Protein AF-A0A7W0NIQ2-F1 (afdb_monomer)

Radius of gyration: 33.05 Å; Cα contacts (8 Å, |Δi|>4): 198; chains: 1; bounding box: 32×50×118 Å

Solvent-accessible surface area (backbone atoms only — not comparable to full-atom values): 8310 Å² total; per-residue (Å²): 136,88,86,89,82,91,81,79,100,78,82,88,83,84,87,84,86,81,83,82,81,82,74,81,84,73,76,67,76,78,73,73,73,80,70,88,65,69,46,81,41,77,74,32,32,40,29,76,44,74,50,94,86,49,42,60,84,40,58,57,69,42,54,86,39,95,59,22,32,33,38,37,44,34,32,30,30,79,36,58,41,78,48,65,44,33,32,31,44,68,91,49,70,88,54,79,57,85,40,76,50,74,49,79,42,64,56,42,78,49,72,49,79,47,61,60,56,80,83,58,74,91,78,63,65,49,78,82

pLDDT: mean 83.63, std 20.62, range [32.91, 98.44]

Nearest PDB structures (foldseek):
  6y6q-assembly1_A  TM=4.784E-01  e=3.484E-01  Orthohantavirus andesense
  8dl0-assembly1_C  TM=4.618E-01  e=1.991E-01  Aquifex aeolicus VF5
  5zie-assembly2_B  TM=6.550E-01  e=4.083E+00  Legionella pneumophila subsp. pneumophila str. Philadelphia 1
  2vqt-assembly1_A  TM=3.731E-01  e=1.261E+00  Bacteroides thetaiotaomicron

Structure (mmCIF, N/CA/C/O backbone):
data_AF-A0A7W0NIQ2-F1
#
_entry.id   AF-A0A7W0NIQ2-F1
#
loop_
_atom_site.group_PDB
_atom_site.id
_atom_site.type_symbol
_atom_site.label_atom_id
_atom_site.label_alt_id
_atom_site.label_comp_id
_atom_site.label_asym_id
_atom_site.label_entity_id
_atom_site.label_seq_id
_atom_site.pdbx_PDB_ins_code
_atom_site.Cartn_x
_atom_site.Cartn_y
_atom_site.Cartn_z
_atom_site.occupancy
_atom_site.B_iso_or_equiv
_atom_site.auth_seq_id
_atom_site.auth_comp_id
_atom_site.auth_asym_id
_atom_site.auth_atom_id
_atom_site.pdbx_PDB_model_num
ATOM 1 N N . MET A 1 1 ? 0.042 -31.922 100.917 1.00 45.06 1 MET A N 1
ATOM 2 C CA . MET A 1 1 ? 1.194 -32.685 100.394 1.00 45.06 1 MET A CA 1
ATOM 3 C C . MET A 1 1 ? 0.644 -33.615 99.322 1.00 45.06 1 MET A C 1
ATOM 5 O O . MET A 1 1 ? -0.475 -34.065 99.508 1.00 45.06 1 MET A O 1
ATOM 9 N N . GLU A 1 2 ? 1.395 -33.814 98.237 1.00 32.91 2 GLU A N 1
ATOM 10 C CA . GLU A 1 2 ? 1.079 -34.573 97.004 1.00 32.91 2 GLU A CA 1
ATOM 11 C C . GLU A 1 2 ? 0.249 -33.887 95.899 1.00 32.91 2 GLU A C 1
ATOM 13 O O . GLU A 1 2 ? -0.974 -33.824 95.905 1.00 32.91 2 GLU A O 1
ATOM 18 N N . VAL A 1 3 ? 0.999 -33.428 94.892 1.00 53.22 3 VAL A N 1
ATOM 19 C CA . VAL A 1 3 ? 0.692 -33.521 93.453 1.00 53.22 3 VAL A CA 1
ATOM 20 C C . VAL A 1 3 ? 1.504 -34.748 92.995 1.00 53.22 3 VAL A C 1
ATOM 22 O O . VAL A 1 3 ? 2.669 -34.804 93.403 1.00 53.22 3 VAL A O 1
ATOM 25 N N . PRO A 1 4 ? 0.990 -35.724 92.210 1.00 51.94 4 PRO A N 1
ATOM 26 C CA . PRO A 1 4 ? 1.027 -35.558 90.750 1.00 51.94 4 PRO A CA 1
ATOM 27 C C . PRO A 1 4 ? 0.010 -36.377 89.923 1.00 51.94 4 PRO A C 1
ATOM 29 O O . PRO A 1 4 ? -0.553 -37.376 90.354 1.00 51.94 4 PRO A O 1
ATOM 32 N N . GLY A 1 5 ? -0.163 -35.977 88.662 1.00 37.41 5 GLY A N 1
ATOM 33 C CA . GLY A 1 5 ? -0.926 -36.742 87.674 1.00 37.41 5 GLY A CA 1
ATOM 34 C C . GLY A 1 5 ? -0.930 -36.070 86.306 1.00 37.41 5 GLY A C 1
ATOM 35 O O . GLY A 1 5 ? -1.923 -35.494 85.884 1.00 37.41 5 GLY A O 1
ATOM 36 N N . SER A 1 6 ? 0.221 -36.092 85.643 1.00 51.81 6 SER A N 1
ATOM 37 C CA . SER A 1 6 ? 0.477 -35.597 84.288 1.00 51.81 6 SER A CA 1
ATOM 38 C C . SER A 1 6 ? -0.400 -36.256 83.217 1.00 51.81 6 SER A C 1
ATOM 40 O O . SER A 1 6 ? -0.335 -37.471 83.061 1.00 51.81 6 SER A O 1
ATOM 42 N N . LEU A 1 7 ? -1.095 -35.458 82.395 1.00 49.78 7 LEU A N 1
ATOM 43 C CA . LEU A 1 7 ? -1.549 -35.854 81.055 1.00 49.78 7 LEU A CA 1
ATOM 44 C C . LEU A 1 7 ? -1.403 -34.647 80.107 1.00 49.78 7 LEU A C 1
ATOM 46 O O . LEU A 1 7 ? -2.058 -33.628 80.278 1.00 49.78 7 LEU A O 1
ATOM 50 N N . THR A 1 8 ? -0.368 -34.579 79.274 1.00 46.31 8 THR A N 1
ATOM 51 C CA . THR A 1 8 ? -0.226 -35.201 77.941 1.00 46.31 8 THR A CA 1
ATOM 52 C C . THR A 1 8 ? -0.364 -34.128 76.860 1.00 46.31 8 THR A C 1
ATOM 54 O O . THR A 1 8 ? -1.439 -33.630 76.535 1.00 46.31 8 THR A O 1
ATOM 57 N N . ARG A 1 9 ? 0.798 -33.775 76.307 1.00 45.28 9 ARG A N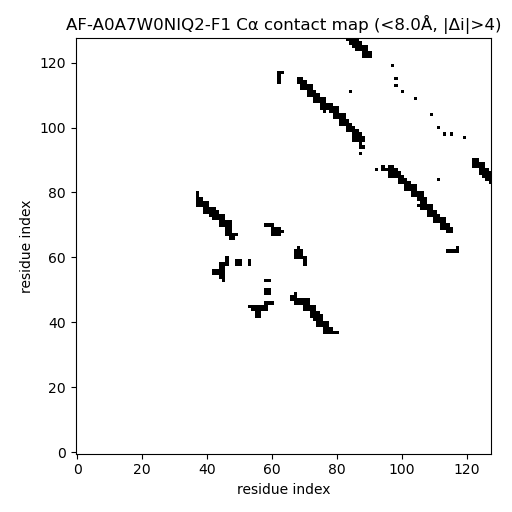 1
ATOM 58 C CA . ARG A 1 9 ? 1.044 -32.897 75.159 1.00 45.28 9 ARG A CA 1
ATOM 59 C C . ARG A 1 9 ? 0.368 -33.428 73.887 1.00 45.28 9 ARG A C 1
ATOM 61 O O . ARG A 1 9 ? 1.048 -34.004 73.046 1.00 45.28 9 ARG A O 1
ATOM 68 N N . SER A 1 10 ? -0.945 -33.309 73.712 1.00 45.75 10 SER A N 1
ATOM 69 C CA . SER A 1 10 ? -1.577 -33.813 72.473 1.00 45.75 10 SER A CA 1
ATOM 70 C C . SER A 1 10 ? -2.915 -33.157 72.118 1.00 45.75 10 SER A C 1
ATOM 72 O O . SER A 1 10 ? -3.837 -33.847 71.700 1.00 45.75 10 SER A O 1
ATOM 74 N N . ALA A 1 11 ? -3.062 -31.837 72.255 1.00 45.09 11 ALA A N 1
ATOM 75 C CA . ALA A 1 11 ? -4.318 -31.173 71.872 1.00 45.09 11 ALA A CA 1
ATOM 76 C C . ALA A 1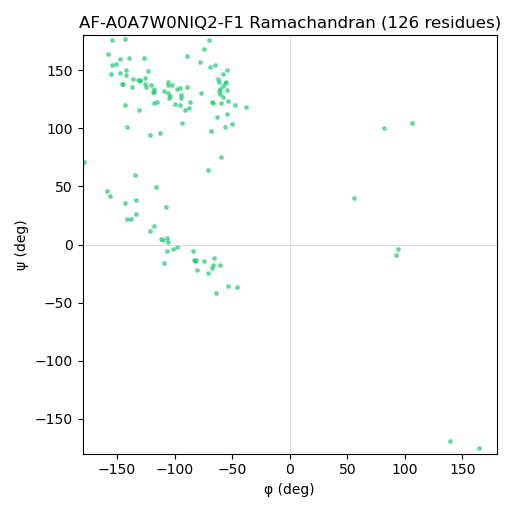 11 ? -4.138 -29.846 71.119 1.00 45.09 11 ALA A C 1
ATOM 78 O O . ALA A 1 11 ? -5.051 -29.033 71.070 1.00 45.09 11 ALA A O 1
ATOM 79 N N . ALA A 1 12 ? -2.981 -29.621 70.498 1.00 46.12 12 ALA A N 1
ATOM 80 C CA . ALA A 1 12 ? -2.717 -28.415 69.715 1.00 46.12 12 ALA A CA 1
ATOM 81 C C . ALA A 1 12 ? -2.497 -28.745 68.234 1.00 46.12 12 ALA A C 1
A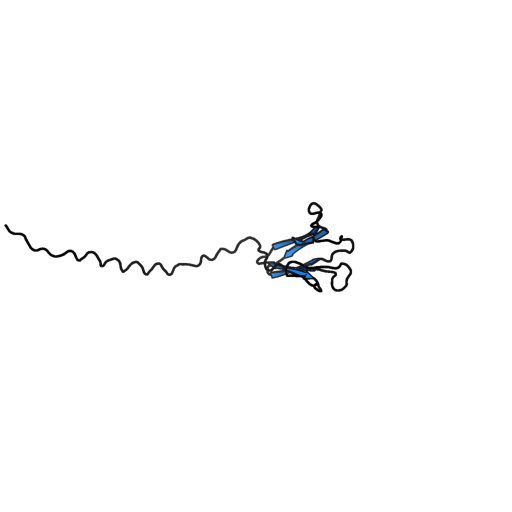TOM 83 O O . ALA A 1 12 ? -1.494 -28.342 67.663 1.00 46.12 12 ALA A O 1
ATOM 84 N N . LEU A 1 13 ? -3.377 -29.536 67.605 1.00 50.31 13 LEU A N 1
ATOM 85 C CA . LEU A 1 13 ? -3.268 -29.763 66.155 1.00 50.31 13 LEU A CA 1
ATOM 86 C C . LEU A 1 13 ? -4.565 -30.234 65.480 1.00 50.31 13 LEU A C 1
ATOM 88 O O . LEU A 1 13 ? -4.545 -31.173 64.695 1.00 50.31 13 LEU A O 1
ATOM 92 N N . ARG A 1 14 ? -5.719 -29.615 65.769 1.00 46.31 14 ARG A N 1
ATOM 93 C CA . ARG A 1 14 ? -6.971 -29.888 65.019 1.00 46.31 14 ARG A CA 1
ATOM 94 C C . ARG A 1 14 ? -7.866 -28.663 64.787 1.00 46.31 14 ARG A C 1
ATOM 96 O O . ARG A 1 14 ? -9.081 -28.789 64.764 1.00 46.31 14 ARG A O 1
ATOM 103 N N . LEU A 1 15 ? -7.285 -27.482 64.569 1.00 48.28 15 LEU A N 1
ATOM 104 C CA . LEU A 1 15 ? -8.044 -26.282 64.167 1.00 48.28 15 LEU A CA 1
ATOM 105 C C . LEU A 1 15 ? -7.397 -25.529 62.991 1.00 48.28 15 LEU A C 1
ATOM 107 O O . LEU A 1 15 ? -7.399 -24.307 62.948 1.00 48.28 15 LEU A O 1
ATOM 111 N N . ALA A 1 16 ? -6.840 -26.253 62.016 1.00 45.62 16 ALA A N 1
ATOM 112 C CA . ALA A 1 16 ? -6.256 -25.649 60.811 1.00 45.62 16 ALA A CA 1
ATOM 113 C C . ALA A 1 16 ? -6.680 -26.343 59.501 1.00 45.62 16 ALA A C 1
ATOM 115 O O . ALA A 1 16 ? -5.954 -26.298 58.516 1.00 45.62 16 ALA A O 1
ATOM 116 N N . ALA A 1 17 ? -7.850 -26.993 59.472 1.00 49.66 17 ALA A N 1
ATOM 117 C CA . ALA A 1 17 ? -8.329 -27.726 58.290 1.00 49.66 17 ALA A CA 1
ATOM 118 C C . ALA A 1 17 ? -9.684 -27.237 57.738 1.00 49.66 17 ALA A C 1
ATOM 120 O O . ALA A 1 17 ? -10.276 -27.908 56.902 1.00 49.66 17 ALA A O 1
ATOM 121 N N . GLY A 1 18 ? -10.188 -26.079 58.186 1.00 45.00 18 GLY A N 1
ATOM 122 C CA . GLY A 1 18 ? -11.482 -25.537 57.735 1.00 45.00 18 GLY A CA 1
ATOM 123 C C . GLY A 1 18 ? -11.415 -24.298 56.834 1.00 45.00 18 GLY A C 1
ATOM 124 O O . GLY A 1 18 ? -12.400 -23.969 56.186 1.00 45.00 18 GLY A O 1
ATOM 125 N N . ALA A 1 19 ? -10.277 -23.599 56.767 1.00 46.78 19 ALA A N 1
ATOM 126 C CA . ALA A 1 19 ? -10.209 -22.251 56.181 1.00 46.78 19 ALA A CA 1
ATOM 127 C C . ALA A 1 19 ? -9.521 -22.165 54.803 1.00 46.78 19 ALA A C 1
ATOM 129 O O . ALA A 1 19 ? -9.324 -21.069 54.289 1.00 46.78 19 ALA A O 1
ATOM 130 N N . ALA A 1 20 ? -9.147 -23.292 54.188 1.00 47.84 20 ALA A N 1
ATOM 131 C CA . ALA A 1 20 ? -8.338 -23.293 52.962 1.00 47.84 20 ALA A CA 1
ATOM 132 C C . ALA A 1 20 ? -9.106 -23.633 51.667 1.00 47.84 20 ALA A C 1
ATOM 134 O O . ALA A 1 20 ? -8.493 -23.684 50.605 1.00 47.84 20 ALA A O 1
ATOM 135 N N . PHE A 1 21 ? -10.427 -23.854 51.717 1.00 49.72 21 PHE A N 1
ATOM 136 C CA . PHE A 1 21 ? -11.195 -24.335 50.552 1.00 49.72 21 PHE A CA 1
ATOM 137 C C . PHE A 1 21 ? -12.184 -23.327 49.941 1.00 49.72 21 PHE A C 1
ATOM 139 O O . PHE A 1 21 ? -12.898 -23.670 49.003 1.00 49.72 21 PHE A O 1
ATOM 146 N N . ALA A 1 22 ? -12.226 -22.081 50.422 1.00 48.22 22 ALA A N 1
ATOM 147 C CA . ALA A 1 22 ? -13.208 -21.085 49.967 1.00 48.22 22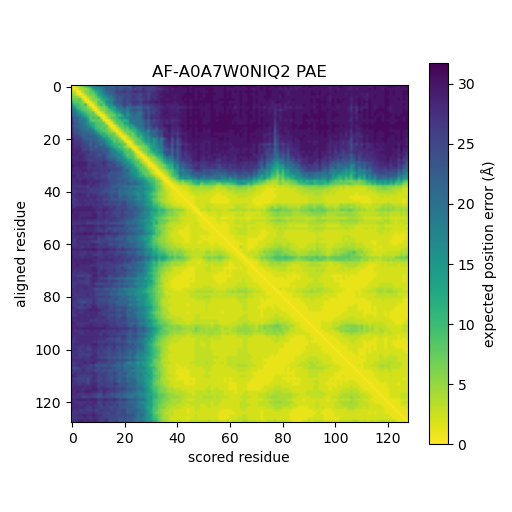 ALA A CA 1
ATOM 148 C C . ALA A 1 22 ? -12.625 -19.928 49.131 1.00 48.22 22 ALA A C 1
ATOM 150 O O . ALA A 1 22 ? -13.366 -19.033 48.737 1.00 48.22 22 ALA A O 1
ATOM 151 N N . SER A 1 23 ? -11.325 -19.937 48.818 1.00 47.53 23 SER A N 1
ATOM 152 C CA . SER A 1 23 ? -10.674 -18.804 48.126 1.00 47.53 23 SER A CA 1
ATOM 153 C C . SER A 1 23 ? -10.331 -19.072 46.653 1.00 47.53 23 SER A C 1
ATOM 155 O O . SER A 1 23 ? -9.896 -18.166 45.948 1.00 47.53 23 SER A O 1
ATOM 157 N N . GLY A 1 24 ? -10.527 -20.300 46.157 1.00 47.88 24 GLY A N 1
ATOM 158 C CA . GLY A 1 24 ? -10.067 -20.713 44.821 1.00 47.88 24 GLY A CA 1
ATOM 159 C C . GLY A 1 24 ? -10.966 -20.327 43.637 1.00 47.88 24 GLY A C 1
ATOM 160 O O . GLY A 1 24 ? -10.520 -20.399 42.495 1.00 47.88 24 GLY A O 1
ATOM 161 N N . LEU A 1 25 ? -12.220 -19.918 43.864 1.00 54.22 25 LEU A N 1
ATOM 162 C CA . LEU A 1 25 ? -13.225 -19.806 42.787 1.00 54.22 25 LEU A CA 1
ATOM 163 C C . LEU A 1 25 ? -13.471 -18.383 42.264 1.00 54.22 25 LEU A C 1
ATOM 165 O O . LEU A 1 25 ? -14.193 -18.208 41.287 1.00 54.22 25 LEU A O 1
ATOM 169 N N . LEU A 1 26 ? -12.837 -17.368 42.851 1.00 51.44 26 LEU A N 1
ATOM 170 C CA . LEU A 1 26 ? -12.975 -15.969 42.429 1.00 51.44 26 LEU A CA 1
ATOM 171 C C . LEU A 1 26 ? -11.723 -15.445 41.722 1.00 51.44 26 LEU A C 1
ATOM 173 O O . LEU A 1 26 ? -11.443 -14.248 41.739 1.00 51.44 26 LEU A O 1
ATOM 177 N N . SER A 1 27 ? -11.011 -16.319 41.003 1.00 53.22 27 SER A N 1
ATOM 178 C CA . SER A 1 27 ? -10.135 -15.878 39.911 1.00 53.22 27 SER A CA 1
ATOM 179 C C . SER A 1 27 ? -11.006 -15.410 38.742 1.00 53.22 27 SER A C 1
ATOM 181 O O . SER A 1 27 ? -11.047 -16.013 37.668 1.00 53.22 27 SER A O 1
ATOM 183 N N . GLY A 1 28 ? -11.773 -14.344 38.980 1.00 54.81 28 GLY A N 1
ATOM 184 C CA . GLY A 1 28 ? -12.500 -13.621 37.960 1.00 54.81 28 GLY A CA 1
ATOM 185 C C . GLY A 1 28 ? -11.489 -13.215 36.908 1.00 54.81 28 GLY A C 1
ATOM 186 O O . GLY A 1 28 ? -10.589 -12.423 37.174 1.00 54.81 28 GLY A O 1
ATOM 187 N N . ARG A 1 29 ? -11.605 -13.799 35.713 1.00 60.72 29 ARG A N 1
ATOM 188 C CA . ARG A 1 29 ? -10.876 -13.337 34.535 1.00 60.72 29 ARG A CA 1
ATOM 189 C C . ARG A 1 29 ? -11.109 -11.837 34.441 1.00 60.72 29 ARG A C 1
ATOM 191 O O . ARG A 1 29 ? -12.196 -11.426 34.034 1.00 60.72 29 ARG A O 1
ATOM 198 N N . ALA A 1 30 ? -10.112 -11.041 34.819 1.00 62.56 30 ALA A N 1
ATOM 199 C CA . ALA A 1 30 ? -10.118 -9.612 34.594 1.00 62.56 30 ALA A CA 1
ATOM 200 C C . ALA A 1 30 ? -10.317 -9.424 33.090 1.00 62.56 30 ALA A C 1
ATOM 202 O O . ALA A 1 30 ? -9.429 -9.684 32.275 1.00 62.56 30 ALA A O 1
ATOM 203 N N . ARG A 1 31 ? -11.551 -9.097 32.700 1.00 63.22 31 ARG A N 1
ATOM 204 C CA . ARG A 1 31 ? -11.910 -8.834 31.316 1.00 63.22 31 ARG A CA 1
ATOM 205 C C . ARG A 1 31 ? -11.197 -7.529 31.002 1.00 63.22 31 ARG A C 1
ATOM 207 O O . ARG A 1 31 ? -11.663 -6.475 31.420 1.00 63.22 31 ARG A O 1
ATOM 214 N N . ALA A 1 32 ? -10.030 -7.612 30.363 1.00 64.75 32 ALA A N 1
ATOM 215 C CA . ALA A 1 32 ? -9.287 -6.430 29.955 1.00 64.75 32 ALA A CA 1
ATOM 216 C C . ALA A 1 32 ? -10.267 -5.473 29.266 1.00 64.75 32 ALA A C 1
ATOM 218 O O . ALA A 1 32 ? -10.943 -5.860 28.304 1.00 64.75 32 ALA A O 1
ATOM 219 N N . ALA A 1 33 ? -10.412 -4.265 29.818 1.00 65.75 33 ALA A N 1
ATOM 220 C CA . ALA A 1 33 ? -11.324 -3.277 29.272 1.00 65.75 33 ALA A CA 1
ATOM 221 C C . ALA A 1 33 ? -10.971 -3.074 27.790 1.00 65.75 33 ALA A C 1
ATOM 223 O O . ALA A 1 33 ? -9.787 -2.968 27.455 1.00 65.75 33 ALA A O 1
ATOM 224 N N . PRO A 1 34 ? -11.953 -3.065 26.874 1.00 65.25 34 PRO A N 1
ATOM 225 C CA . PRO A 1 34 ? -11.656 -3.007 25.454 1.00 65.25 34 PRO A CA 1
ATOM 226 C C . PRO A 1 34 ? -10.935 -1.693 25.131 1.00 65.25 34 PRO A C 1
ATOM 228 O O . PRO A 1 34 ? -11.551 -0.622 25.168 1.00 65.25 34 PRO A O 1
ATOM 231 N N . SER A 1 35 ? -9.639 -1.804 24.806 1.00 67.19 35 SER A N 1
ATOM 232 C CA . SER A 1 35 ? -8.732 -0.710 24.434 1.00 67.19 35 SER A CA 1
ATOM 233 C C . SER A 1 35 ? -9.444 0.339 23.587 1.00 67.19 35 SER A C 1
ATOM 235 O O . SER A 1 35 ? -9.938 0.027 22.502 1.00 67.19 35 SER A O 1
ATOM 237 N N . ARG A 1 36 ? -9.519 1.586 24.074 1.00 75.88 36 ARG A N 1
ATOM 238 C CA . ARG A 1 36 ? -10.127 2.715 23.341 1.00 75.88 36 ARG A CA 1
ATOM 239 C C . ARG A 1 36 ? -9.349 3.089 22.075 1.00 75.88 36 ARG A C 1
ATOM 241 O O . ARG A 1 36 ? -9.880 3.823 21.249 1.00 75.88 36 ARG A O 1
ATOM 248 N N . VAL A 1 37 ? -8.140 2.558 21.897 1.00 81.38 37 VAL A N 1
ATOM 249 C CA . VAL A 1 37 ? -7.308 2.807 20.721 1.00 81.38 37 VAL A CA 1
ATOM 250 C C . VAL A 1 37 ? -7.833 1.985 19.538 1.00 81.38 37 VAL A C 1
ATOM 252 O O . VAL A 1 37 ? -8.060 0.779 19.685 1.00 81.38 37 VAL A O 1
ATOM 255 N N . PRO A 1 38 ? -8.039 2.595 18.359 1.00 84.88 38 PRO A N 1
ATOM 256 C CA . PRO A 1 38 ? -8.355 1.846 17.154 1.00 84.88 38 PRO A CA 1
ATOM 257 C C . PRO A 1 38 ? -7.233 0.859 16.825 1.00 84.88 38 PRO A C 1
ATOM 259 O O . PRO A 1 38 ? -6.083 1.247 16.643 1.00 84.88 38 PRO A O 1
ATOM 262 N N . GLU A 1 39 ? -7.571 -0.425 16.746 1.00 92.81 39 GLU A N 1
ATOM 263 C CA . GLU A 1 39 ? -6.602 -1.480 16.463 1.00 92.81 39 GLU A CA 1
ATOM 264 C C . GLU A 1 39 ? -6.743 -1.968 15.019 1.00 92.81 39 GLU A C 1
ATOM 266 O O . GLU A 1 39 ? -7.831 -2.383 14.592 1.00 92.81 39 GLU A O 1
ATOM 271 N N . LEU A 1 40 ? -5.627 -1.942 14.286 1.00 94.75 40 LEU A N 1
ATOM 272 C CA . LEU A 1 40 ? -5.500 -2.504 12.946 1.00 94.75 40 LEU A CA 1
ATOM 273 C C . LEU A 1 40 ? -4.940 -3.927 13.040 1.00 94.75 40 LEU A C 1
ATOM 275 O O . LEU A 1 40 ? -3.883 -4.165 13.615 1.00 94.75 40 LEU A O 1
ATOM 279 N N . ARG A 1 41 ? -5.650 -4.886 12.445 1.00 96.56 41 ARG A N 1
ATOM 280 C CA . ARG A 1 41 ? -5.313 -6.315 12.461 1.00 96.56 41 ARG A CA 1
ATOM 281 C C . ARG A 1 41 ? -5.256 -6.883 11.049 1.00 96.56 41 ARG A C 1
ATOM 283 O O . ARG A 1 41 ? -5.895 -6.360 10.138 1.00 96.56 41 ARG A O 1
ATOM 290 N N . ARG A 1 42 ? -4.582 -8.029 10.894 1.00 97.00 42 ARG A N 1
ATOM 291 C CA . ARG A 1 42 ? -4.524 -8.810 9.639 1.00 97.00 42 ARG A CA 1
ATOM 292 C C . ARG A 1 42 ? -4.028 -7.992 8.437 1.00 97.00 42 ARG A C 1
ATOM 294 O O . ARG A 1 42 ? -4.559 -8.135 7.340 1.00 97.00 42 ARG A O 1
ATOM 301 N N . LEU A 1 43 ? -3.028 -7.136 8.657 1.00 98.06 43 LEU A N 1
ATOM 302 C CA . LEU A 1 43 ? -2.403 -6.374 7.582 1.00 98.06 43 LEU A CA 1
ATOM 303 C C . LEU A 1 43 ? -1.767 -7.321 6.559 1.00 98.06 43 LEU A C 1
ATOM 305 O O . LEU A 1 43 ? -1.038 -8.256 6.915 1.00 98.06 43 LEU A O 1
ATOM 309 N N . SER A 1 44 ? -2.056 -7.058 5.293 1.00 98.19 44 SER A N 1
ATOM 310 C CA . SER A 1 44 ? -1.479 -7.746 4.150 1.00 98.19 44 SER A CA 1
ATOM 311 C C . SER A 1 44 ? -1.417 -6.826 2.937 1.00 98.19 44 SER A C 1
ATOM 313 O O . SER A 1 44 ? -2.203 -5.886 2.819 1.00 98.19 44 SER A O 1
ATOM 315 N N . VAL A 1 45 ? -0.495 -7.113 2.028 1.00 97.75 45 VAL A N 1
ATOM 316 C CA . VAL A 1 45 ? -0.402 -6.495 0.711 1.00 97.75 45 VAL A CA 1
ATOM 317 C C . VAL A 1 45 ? -0.382 -7.595 -0.338 1.00 97.75 45 VAL A C 1
ATOM 319 O O . VAL A 1 45 ? 0.253 -8.631 -0.151 1.00 97.75 45 VAL A O 1
ATOM 322 N N . HIS A 1 46 ? -1.112 -7.390 -1.425 1.00 95.06 46 HIS A N 1
ATOM 323 C CA . HIS A 1 46 ? -1.164 -8.342 -2.524 1.00 95.06 46 HIS A CA 1
ATOM 324 C C . HIS A 1 46 ? -1.299 -7.613 -3.861 1.00 95.06 46 HIS A C 1
ATOM 326 O O . HIS A 1 46 ? -2.062 -6.651 -3.978 1.00 95.06 46 HIS A O 1
ATOM 332 N N . GLY A 1 47 ? -0.559 -8.072 -4.869 1.00 93.00 47 GLY A N 1
ATOM 333 C CA . GLY A 1 47 ? -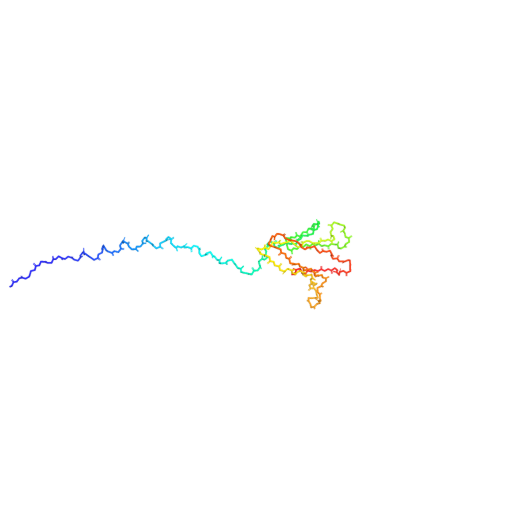0.788 -7.688 -6.261 1.00 93.00 47 GLY A CA 1
ATOM 334 C C . GLY A 1 47 ? -2.033 -8.374 -6.829 1.00 93.00 47 GLY A C 1
ATOM 335 O O . GLY A 1 47 ? -2.572 -9.305 -6.229 1.00 93.00 47 GLY A O 1
ATOM 336 N N . SER A 1 48 ? -2.498 -7.929 -7.996 1.00 87.88 48 SER A N 1
ATOM 337 C CA . SER A 1 48 ? -3.546 -8.631 -8.759 1.00 87.88 48 SER A CA 1
ATOM 338 C C . SER A 1 48 ? -3.093 -10.017 -9.227 1.00 87.88 48 SER A C 1
ATOM 340 O O . SER A 1 48 ? -3.844 -10.979 -9.093 1.00 87.88 48 SER A O 1
ATOM 342 N N . ARG A 1 49 ? -1.846 -10.132 -9.700 1.00 94.00 49 ARG A N 1
ATOM 343 C CA . ARG A 1 49 ? -1.179 -11.402 -10.001 1.00 94.00 49 ARG A CA 1
ATOM 344 C C . ARG A 1 49 ? 0.214 -11.406 -9.357 1.00 94.00 49 ARG A C 1
ATOM 346 O O . ARG A 1 49 ? 1.038 -10.574 -9.739 1.00 94.00 49 ARG A O 1
ATOM 353 N N . PRO A 1 50 ? 0.488 -12.301 -8.392 1.00 92.81 50 PRO A N 1
ATOM 354 C CA . PRO A 1 50 ? 1.734 -12.273 -7.634 1.00 92.81 50 PRO A CA 1
ATOM 355 C C . PRO A 1 50 ? 2.944 -12.663 -8.491 1.00 92.81 50 PRO A C 1
ATOM 357 O O . PRO A 1 50 ? 2.839 -13.393 -9.485 1.00 92.81 50 PRO A O 1
ATOM 360 N N . PHE A 1 51 ? 4.111 -12.150 -8.119 1.00 95.19 51 PHE A N 1
ATOM 361 C CA . PHE A 1 51 ? 5.406 -12.644 -8.581 1.00 95.19 51 PHE A CA 1
ATOM 362 C C . PHE A 1 51 ? 5.922 -13.753 -7.655 1.00 95.19 51 PHE A C 1
ATOM 364 O O . PHE A 1 51 ? 5.463 -13.901 -6.521 1.00 95.19 51 PHE A O 1
ATOM 371 N N . ALA A 1 52 ? 6.882 -14.545 -8.140 1.00 96.81 52 ALA A N 1
ATOM 372 C CA . ALA A 1 52 ? 7.586 -15.496 -7.288 1.00 96.81 52 ALA A CA 1
ATOM 373 C C . ALA A 1 52 ? 8.304 -14.739 -6.155 1.00 96.81 52 ALA A C 1
ATOM 375 O O . ALA A 1 52 ? 9.007 -13.766 -6.413 1.00 96.81 52 ALA A O 1
ATOM 376 N N . GLY A 1 53 ? 8.102 -15.173 -4.908 1.00 96.25 53 GLY A N 1
ATOM 377 C CA . GLY A 1 53 ? 8.667 -14.525 -3.717 1.00 96.25 53 GLY A CA 1
ATOM 378 C C . GLY A 1 53 ? 7.776 -13.462 -3.059 1.00 96.25 53 GLY A C 1
ATOM 379 O O . GLY A 1 53 ? 8.071 -13.051 -1.932 1.00 96.25 53 GLY A O 1
ATOM 380 N N . ASP A 1 54 ? 6.665 -13.061 -3.690 1.00 97.44 54 ASP A N 1
ATOM 381 C CA . ASP A 1 54 ? 5.661 -12.225 -3.026 1.00 97.44 54 ASP A CA 1
ATOM 382 C C . ASP A 1 54 ? 5.078 -12.966 -1.807 1.00 97.44 54 ASP A C 1
ATOM 384 O O . ASP A 1 54 ? 4.831 -14.174 -1.826 1.00 97.44 54 ASP A O 1
ATOM 388 N N . ARG A 1 55 ? 4.856 -12.234 -0.714 1.00 96.94 55 ARG A N 1
ATOM 389 C CA . ARG A 1 55 ? 4.387 -12.768 0.576 1.00 96.94 55 ARG A CA 1
ATOM 390 C C . ARG A 1 55 ? 3.431 -11.786 1.240 1.00 96.94 55 ARG A C 1
ATOM 392 O O . ARG A 1 55 ? 3.238 -10.674 0.773 1.00 96.94 55 ARG A O 1
ATOM 399 N N . ARG A 1 56 ? 2.864 -12.157 2.393 1.00 96.81 56 ARG A N 1
ATOM 400 C CA . ARG A 1 56 ? 1.806 -11.377 3.073 1.00 96.81 56 ARG A CA 1
ATOM 401 C C . ARG A 1 56 ? 2.077 -9.869 3.177 1.00 96.81 56 ARG A C 1
ATOM 403 O O . ARG A 1 56 ? 1.127 -9.104 3.123 1.00 96.81 56 ARG A O 1
ATOM 410 N N . LEU A 1 57 ? 3.326 -9.448 3.377 1.00 97.56 57 LEU A N 1
ATOM 411 C CA . LEU A 1 57 ? 3.723 -8.042 3.551 1.00 97.56 57 LEU A CA 1
ATOM 412 C C . LEU A 1 57 ? 4.675 -7.538 2.449 1.00 97.56 57 LEU A C 1
ATOM 414 O O . LEU A 1 57 ? 5.326 -6.516 2.630 1.00 97.56 57 LEU A O 1
ATOM 418 N N . LEU A 1 58 ? 4.778 -8.253 1.327 1.00 97.62 58 LEU A N 1
ATOM 419 C CA . LEU A 1 58 ? 5.609 -7.874 0.187 1.00 97.62 58 LEU A CA 1
ATOM 420 C C . LEU A 1 58 ? 4.889 -8.246 -1.107 1.00 97.62 58 LEU A C 1
ATOM 422 O O . LEU A 1 58 ? 4.611 -9.420 -1.338 1.00 97.62 58 LEU A O 1
ATOM 426 N N . ALA A 1 59 ? 4.619 -7.253 -1.945 1.00 97.56 59 ALA A N 1
ATOM 427 C CA . ALA A 1 59 ? 4.041 -7.458 -3.261 1.00 97.56 59 ALA A CA 1
ATOM 428 C C . ALA A 1 59 ? 4.841 -6.678 -4.296 1.00 97.56 59 ALA A C 1
ATOM 430 O O . ALA A 1 59 ? 5.237 -5.537 -4.048 1.00 97.56 59 ALA A O 1
ATOM 431 N N . THR A 1 60 ? 5.015 -7.286 -5.460 1.00 97.06 60 THR A N 1
ATOM 432 C CA . THR A 1 60 ? 5.688 -6.673 -6.598 1.00 97.06 60 THR A CA 1
ATOM 433 C C . THR A 1 60 ? 4.647 -6.206 -7.615 1.00 97.06 60 THR A C 1
ATOM 435 O O . THR A 1 60 ? 3.667 -6.897 -7.897 1.00 97.06 60 THR A O 1
ATOM 438 N N . VAL A 1 61 ? 4.845 -5.008 -8.166 1.00 96.00 61 VAL A N 1
ATOM 439 C CA . VAL A 1 61 ? 3.926 -4.353 -9.108 1.00 96.00 61 VAL A CA 1
ATOM 440 C C . VAL A 1 61 ? 4.698 -3.879 -10.331 1.00 96.00 61 VAL A C 1
ATOM 442 O O . VAL A 1 61 ? 5.828 -3.412 -10.218 1.00 96.00 61 VAL A O 1
ATOM 445 N N . SER A 1 62 ? 4.089 -4.009 -11.504 1.00 95.81 62 SER A N 1
ATOM 446 C CA . SER A 1 62 ? 4.637 -3.573 -12.785 1.00 95.81 62 SER A CA 1
ATOM 447 C C . SER A 1 62 ? 3.667 -2.570 -13.416 1.00 95.81 62 SER A C 1
ATOM 449 O O . SER A 1 62 ? 2.690 -2.969 -14.061 1.00 95.81 62 SER A O 1
ATOM 451 N N . PRO A 1 63 ? 3.881 -1.258 -13.196 1.00 93.88 63 PRO A N 1
ATOM 452 C CA . PRO A 1 63 ? 3.034 -0.217 -13.762 1.00 93.88 63 PRO A CA 1
ATOM 453 C 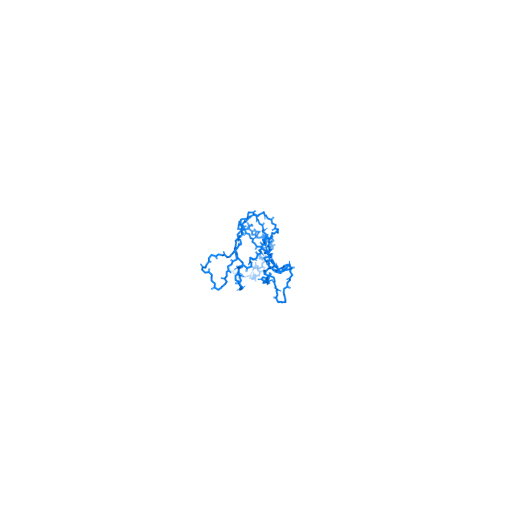C . PRO A 1 63 ? 2.911 -0.353 -15.280 1.00 93.88 63 PRO A C 1
ATOM 455 O O . PRO A 1 63 ? 3.903 -0.350 -16.005 1.00 93.88 63 PRO A O 1
ATOM 458 N N . GLY A 1 64 ? 1.675 -0.461 -15.767 1.00 90.12 64 GLY A N 1
ATOM 459 C CA . GLY A 1 64 ? 1.391 -0.626 -17.191 1.00 90.12 64 GLY A CA 1
ATOM 460 C C . GLY A 1 64 ? 1.236 -2.065 -17.682 1.00 90.12 64 GLY A C 1
ATOM 461 O O . GLY A 1 64 ? 0.894 -2.245 -18.849 1.00 90.12 64 GLY A O 1
ATOM 462 N N . SER A 1 65 ? 1.435 -3.066 -16.820 1.00 92.75 65 SER A N 1
ATOM 463 C CA . SER A 1 65 ? 1.067 -4.458 -17.093 1.00 92.75 65 SER A CA 1
ATOM 464 C C . SER A 1 65 ? -0.398 -4.706 -16.693 1.00 92.75 65 SER A C 1
ATOM 466 O O . SER A 1 65 ? -0.715 -4.516 -15.519 1.00 92.75 65 SER A O 1
ATOM 468 N N . PRO A 1 66 ? -1.291 -5.162 -17.596 1.00 86.94 66 PRO A N 1
ATOM 469 C CA . PRO A 1 66 ? -2.734 -5.279 -17.322 1.00 86.94 66 PRO A CA 1
ATOM 470 C C . PRO A 1 66 ? -3.088 -6.081 -16.060 1.00 86.94 66 PRO A C 1
ATOM 472 O O . PRO A 1 66 ? -4.004 -5.724 -15.319 1.00 86.94 66 PRO A O 1
ATOM 475 N N . ASP A 1 67 ? -2.313 -7.129 -15.777 1.00 92.19 67 ASP A N 1
ATOM 476 C CA . ASP A 1 67 ? -2.566 -8.043 -14.660 1.00 92.19 67 ASP A CA 1
ATOM 477 C C . ASP A 1 67 ? -1.738 -7.727 -13.412 1.00 92.19 67 ASP A C 1
ATOM 479 O O . ASP A 1 67 ? -1.848 -8.425 -12.399 1.00 92.19 67 ASP A O 1
ATOM 483 N N . ARG A 1 68 ? -0.864 -6.716 -13.463 1.00 94.88 68 ARG A N 1
ATOM 484 C CA . ARG A 1 68 ? 0.133 -6.431 -12.416 1.00 94.88 68 ARG A CA 1
ATOM 485 C C . ARG A 1 68 ? 0.319 -4.932 -12.175 1.00 94.88 68 ARG A C 1
ATOM 487 O O . ARG A 1 68 ? 1.346 -4.531 -11.643 1.00 94.88 68 ARG A O 1
ATOM 494 N N . ASP A 1 69 ? -0.662 -4.110 -12.540 1.00 96.06 69 ASP A N 1
ATOM 495 C CA . ASP A 1 69 ? -0.610 -2.644 -12.445 1.00 96.06 69 ASP A CA 1
ATOM 496 C C . ASP A 1 69 ? -0.994 -2.084 -11.069 1.00 96.06 69 ASP A C 1
ATOM 498 O O . ASP A 1 69 ? -0.933 -0.872 -10.845 1.00 96.06 69 ASP A O 1
ATOM 502 N N . ARG A 1 70 ? -1.434 -2.947 -10.148 1.00 95.94 70 ARG A N 1
ATOM 503 C CA . ARG A 1 70 ? -2.023 -2.530 -8.877 1.00 95.94 70 ARG A CA 1
ATOM 504 C C . ARG A 1 70 ? -1.625 -3.429 -7.718 1.00 95.94 70 ARG A C 1
ATOM 506 O O . ARG A 1 70 ? -1.487 -4.643 -7.868 1.00 95.94 70 ARG A O 1
ATOM 513 N N . VAL A 1 71 ? -1.580 -2.829 -6.535 1.00 96.50 71 VAL A N 1
ATOM 514 C CA . VAL A 1 71 ? -1.494 -3.527 -5.251 1.00 96.50 71 VAL A CA 1
ATOM 515 C C . VAL A 1 71 ? -2.654 -3.131 -4.348 1.00 96.50 71 VAL A C 1
ATOM 517 O O . VAL A 1 71 ? -3.177 -2.017 -4.408 1.00 96.50 71 VAL A O 1
ATOM 520 N N . SER A 1 72 ? -3.070 -4.067 -3.506 1.00 97.25 72 SER A N 1
ATOM 521 C CA . SER A 1 72 ? -4.136 -3.908 -2.528 1.00 97.25 72 SER A CA 1
ATOM 522 C C . SER A 1 72 ? -3.563 -4.085 -1.130 1.00 97.25 72 SER A C 1
ATOM 524 O O . SER A 1 72 ? -2.999 -5.132 -0.819 1.00 97.25 72 SER A O 1
ATOM 526 N N . VAL A 1 73 ? -3.722 -3.065 -0.289 1.00 98.06 73 VAL A N 1
ATOM 527 C CA . VAL A 1 73 ? -3.391 -3.101 1.138 1.00 98.06 73 VAL A CA 1
ATOM 528 C C . VAL A 1 73 ? -4.652 -3.475 1.893 1.00 98.06 73 VAL A C 1
ATOM 530 O O . VAL A 1 73 ? -5.549 -2.645 2.026 1.00 98.06 73 VAL A O 1
ATOM 533 N N . ALA A 1 74 ? -4.738 -4.713 2.368 1.00 98.25 74 ALA A N 1
ATOM 534 C CA . ALA A 1 74 ? -5.904 -5.240 3.062 1.00 98.25 74 ALA A CA 1
ATOM 535 C C . ALA A 1 74 ? -5.649 -5.359 4.568 1.00 98.25 74 ALA A C 1
ATOM 537 O O . ALA A 1 74 ? -4.596 -5.825 5.004 1.00 98.25 74 ALA A O 1
ATOM 538 N N . PHE A 1 75 ? -6.636 -4.960 5.367 1.00 98.25 75 PHE A N 1
ATOM 539 C CA . PHE A 1 75 ? -6.582 -5.009 6.826 1.00 98.25 75 PHE A CA 1
ATOM 540 C C . PHE A 1 75 ? -7.990 -5.110 7.423 1.00 98.25 75 PHE A C 1
ATOM 542 O O . PHE A 1 75 ? -9.005 -5.086 6.724 1.00 98.25 75 PHE A O 1
ATOM 549 N N . SER A 1 76 ? -8.056 -5.243 8.743 1.00 98.31 76 SER A N 1
ATOM 550 C CA . SER A 1 76 ? -9.297 -5.205 9.510 1.00 98.31 76 SER A CA 1
ATOM 551 C C . SER A 1 76 ? -9.180 -4.239 10.678 1.00 98.31 76 SER A C 1
ATOM 553 O O . SER A 1 76 ? -8.138 -4.175 11.324 1.00 98.31 76 SER A O 1
ATOM 555 N N . LEU A 1 77 ? -10.253 -3.504 10.948 1.00 97.69 77 LEU A N 1
ATOM 556 C CA . LEU A 1 77 ? -10.354 -2.582 12.071 1.00 97.69 77 LEU A CA 1
ATOM 557 C C . LEU A 1 77 ? -11.256 -3.168 13.150 1.00 97.69 77 LEU A C 1
ATOM 559 O O . LEU A 1 77 ? -12.386 -3.576 12.869 1.00 97.69 77 LEU A O 1
ATOM 563 N N . ALA A 1 78 ? -10.778 -3.171 14.395 1.00 95.44 78 ALA A N 1
ATOM 564 C CA . ALA A 1 78 ? -11.574 -3.599 15.546 1.00 95.44 78 ALA A CA 1
ATOM 565 C C . ALA A 1 78 ? -12.684 -2.591 15.909 1.00 95.44 78 ALA A C 1
ATOM 567 O O . ALA A 1 78 ? -13.701 -2.975 16.502 1.00 95.44 78 ALA A O 1
ATOM 568 N N . ARG A 1 79 ? -12.491 -1.317 15.541 1.00 94.25 79 ARG A N 1
ATOM 569 C CA . ARG A 1 79 ? -13.355 -0.159 15.815 1.00 94.25 79 ARG A CA 1
ATOM 570 C C . ARG A 1 79 ? -13.288 0.847 14.655 1.00 94.25 79 ARG A C 1
ATOM 572 O O . ARG A 1 79 ? -12.318 0.792 13.903 1.00 94.25 79 ARG A O 1
ATOM 579 N N . PRO A 1 80 ? -14.272 1.751 14.502 1.00 96.44 80 PRO A N 1
ATOM 580 C CA . PRO A 1 80 ? -14.185 2.829 13.521 1.00 96.44 80 PRO A CA 1
ATOM 581 C C . PRO A 1 80 ? -12.912 3.669 13.699 1.00 96.44 80 PRO A C 1
ATOM 583 O O . PRO A 1 80 ? -12.507 3.938 14.831 1.00 96.44 80 PRO A O 1
ATOM 586 N N . ALA A 1 81 ? -12.279 4.065 12.595 1.00 96.81 81 ALA A N 1
ATOM 587 C CA . ALA A 1 81 ? -11.028 4.820 12.610 1.00 96.81 81 ALA A CA 1
ATOM 588 C C . ALA A 1 81 ? -10.853 5.665 11.345 1.00 96.81 81 ALA A C 1
ATOM 590 O O . ALA A 1 81 ? -11.346 5.306 10.274 1.00 96.81 81 ALA A O 1
ATOM 591 N N . ARG A 1 82 ? -10.073 6.746 11.444 1.00 97.56 82 ARG A N 1
ATOM 592 C CA . ARG A 1 82 ? -9.540 7.447 10.272 1.00 97.56 82 ARG A CA 1
ATOM 593 C C . ARG A 1 82 ? -8.180 6.858 9.921 1.00 97.56 82 ARG A C 1
ATOM 595 O O . ARG A 1 82 ? -7.246 6.965 10.708 1.00 97.56 82 ARG A O 1
ATOM 602 N N . VAL A 1 83 ? -8.073 6.236 8.753 1.00 97.94 83 VAL A N 1
ATOM 603 C CA . VAL A 1 83 ? -6.852 5.561 8.297 1.00 97.94 83 VAL A CA 1
ATOM 604 C C . VAL A 1 83 ? -6.230 6.366 7.171 1.00 97.94 83 VAL A C 1
ATOM 606 O O . VAL A 1 83 ? -6.926 6.754 6.236 1.00 97.94 83 VAL A O 1
ATOM 609 N N . THR A 1 84 ? -4.924 6.605 7.264 1.00 98.25 84 THR A N 1
ATOM 610 C CA . THR A 1 84 ? -4.111 7.152 6.176 1.00 98.25 84 THR A CA 1
ATOM 611 C C . THR A 1 84 ? -3.064 6.121 5.804 1.00 98.25 84 THR A C 1
ATOM 613 O O . THR A 1 84 ? -2.403 5.609 6.697 1.00 98.25 84 THR A O 1
ATOM 616 N N . VAL A 1 85 ? -2.922 5.844 4.511 1.00 98.12 85 VAL A N 1
ATOM 617 C CA . VAL A 1 85 ? -1.847 5.010 3.972 1.00 98.12 85 VAL A CA 1
ATOM 618 C C . VAL A 1 85 ? -1.012 5.861 3.031 1.00 98.12 85 VAL A C 1
ATOM 620 O O . VAL A 1 85 ? -1.561 6.582 2.192 1.00 98.12 85 VAL A O 1
ATOM 623 N N . VAL A 1 86 ? 0.306 5.787 3.167 1.00 98.38 86 VAL A N 1
ATOM 624 C CA . VAL A 1 86 ? 1.256 6.478 2.289 1.00 98.38 86 VAL A CA 1
ATOM 625 C C . VAL A 1 86 ? 2.265 5.507 1.695 1.00 98.38 86 VAL A C 1
ATOM 627 O O . VAL A 1 86 ? 2.715 4.598 2.383 1.00 98.38 86 VAL A O 1
ATOM 630 N N . ALA A 1 87 ? 2.651 5.728 0.438 1.00 98.19 87 ALA A N 1
ATOM 631 C CA . ALA A 1 87 ? 3.775 5.042 -0.197 1.00 98.19 87 ALA A CA 1
ATOM 632 C C . ALA A 1 87 ? 5.007 5.951 -0.184 1.00 98.19 87 ALA A C 1
ATOM 634 O O . ALA A 1 87 ? 4.971 7.053 -0.736 1.00 98.19 87 ALA A O 1
ATOM 635 N N . VAL A 1 88 ? 6.093 5.498 0.438 1.00 98.25 88 VAL A N 1
ATOM 636 C CA . VAL A 1 88 ? 7.351 6.252 0.565 1.00 98.25 88 VAL A CA 1
ATOM 637 C C . VAL A 1 88 ? 8.473 5.485 -0.129 1.00 98.25 88 VAL A C 1
ATOM 639 O O . VAL A 1 88 ? 8.614 4.286 0.106 1.00 98.25 88 VAL A O 1
ATOM 642 N N . ASP A 1 89 ? 9.260 6.164 -0.971 1.00 97.94 89 ASP A N 1
ATOM 643 C CA . ASP A 1 89 ? 10.460 5.579 -1.593 1.00 97.94 89 ASP A CA 1
ATOM 644 C C . ASP A 1 89 ? 11.520 5.333 -0.514 1.00 97.94 89 ASP A C 1
ATOM 646 O O . ASP A 1 89 ? 11.935 6.263 0.183 1.00 97.94 89 ASP A O 1
ATOM 650 N N . THR A 1 90 ? 11.982 4.090 -0.374 1.00 97.62 90 THR A N 1
ATOM 651 C CA . THR A 1 90 ? 12.969 3.739 0.657 1.00 97.62 90 THR A CA 1
ATOM 652 C C . THR A 1 90 ? 14.341 4.358 0.413 1.00 97.62 90 THR A C 1
ATOM 654 O O . THR A 1 90 ? 15.125 4.465 1.349 1.00 97.62 90 THR A O 1
ATOM 657 N N . ARG A 1 91 ? 14.647 4.776 -0.821 1.00 97.19 91 ARG A N 1
ATOM 658 C CA . ARG A 1 91 ? 15.906 5.457 -1.166 1.00 97.19 91 ARG A CA 1
ATOM 659 C C . ARG A 1 91 ? 15.877 6.942 -0.820 1.00 97.19 91 ARG A C 1
ATOM 661 O O . ARG A 1 91 ? 16.928 7.557 -0.699 1.00 97.19 91 ARG A O 1
ATOM 668 N N . GLN A 1 92 ? 14.685 7.529 -0.697 1.00 95.44 92 GLN A N 1
ATOM 669 C CA . GLN A 1 92 ? 14.493 8.958 -0.441 1.00 95.44 92 GLN A CA 1
ATOM 670 C C . GLN A 1 92 ? 13.433 9.188 0.653 1.00 95.44 92 GLN A C 1
ATOM 672 O O . GLN A 1 92 ? 12.424 9.851 0.407 1.00 95.44 92 GLN A O 1
ATOM 677 N N . PRO A 1 93 ? 13.637 8.674 1.882 1.00 92.88 93 PRO A N 1
ATOM 678 C CA . PRO A 1 93 ? 12.612 8.685 2.930 1.00 92.88 93 PRO A CA 1
ATOM 679 C C . PRO A 1 93 ? 12.241 10.089 3.438 1.00 92.88 93 PRO A C 1
ATOM 681 O O . PRO A 1 93 ? 11.191 10.253 4.058 1.00 92.88 93 PRO A O 1
ATOM 684 N N . SER A 1 94 ? 13.085 11.097 3.189 1.00 95.75 94 SER A N 1
ATOM 685 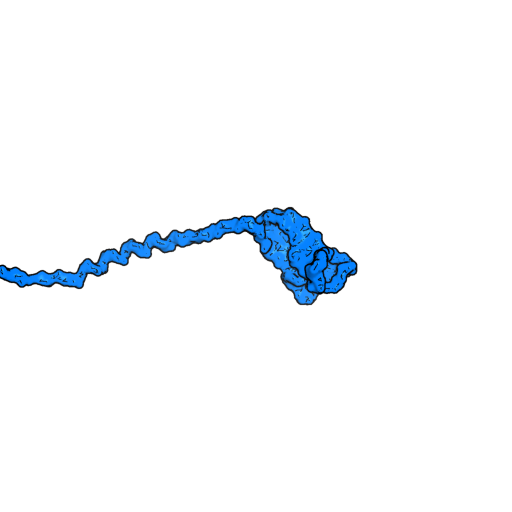C CA . SER A 1 94 ? 12.829 12.505 3.524 1.00 95.75 94 SER A CA 1
ATOM 686 C C . SER A 1 94 ? 11.951 13.232 2.499 1.00 95.75 94 SER A C 1
ATOM 688 O O . SER A 1 94 ? 11.470 14.330 2.780 1.00 95.75 94 SER A O 1
ATOM 690 N N . LYS A 1 95 ? 11.729 12.651 1.312 1.00 96.44 95 LYS A N 1
ATOM 691 C CA . LYS A 1 95 ? 10.844 13.231 0.298 1.00 96.44 95 LYS A CA 1
ATOM 692 C C . LYS A 1 95 ? 9.372 12.981 0.648 1.00 96.44 95 LYS A C 1
ATOM 694 O O . LYS A 1 95 ? 9.049 12.029 1.364 1.00 96.44 95 LYS A O 1
ATOM 699 N N . PRO A 1 96 ? 8.454 13.811 0.121 1.00 97.50 96 PRO A N 1
ATOM 700 C CA . PRO A 1 96 ? 7.028 13.541 0.220 1.00 97.50 96 PRO A CA 1
ATOM 701 C C . PRO A 1 96 ? 6.672 12.145 -0.321 1.00 97.50 96 PRO A C 1
ATOM 703 O O . PRO A 1 96 ? 7.337 11.651 -1.235 1.00 97.50 96 PRO A O 1
ATOM 706 N N . PRO A 1 97 ? 5.616 11.504 0.209 1.00 97.75 97 PRO A N 1
ATOM 707 C CA . PRO A 1 97 ? 5.176 10.212 -0.295 1.00 97.75 97 PRO A CA 1
ATOM 708 C C . PRO A 1 97 ? 4.736 10.317 -1.759 1.00 97.75 97 PRO A C 1
ATOM 710 O O . PRO A 1 97 ? 4.073 11.278 -2.145 1.00 97.75 97 PRO A O 1
ATOM 713 N N . VAL A 1 98 ? 5.039 9.290 -2.554 1.00 97.50 98 VAL A N 1
ATOM 714 C CA . VAL A 1 98 ? 4.642 9.215 -3.973 1.00 97.50 98 VAL A CA 1
ATOM 715 C C . VAL A 1 98 ? 3.154 8.911 -4.148 1.00 97.50 98 VAL A C 1
ATOM 717 O O . VAL A 1 98 ? 2.606 9.043 -5.239 1.00 97.50 98 VAL A O 1
ATOM 720 N N . TRP A 1 99 ? 2.493 8.477 -3.074 1.00 98.00 99 TRP A N 1
ATOM 721 C CA . TRP A 1 99 ? 1.061 8.218 -3.040 1.00 98.00 99 TRP A CA 1
ATOM 722 C C . TRP A 1 99 ? 0.523 8.336 -1.613 1.00 98.00 99 TRP A C 1
ATOM 724 O O . TRP A 1 99 ? 1.211 8.001 -0.646 1.00 98.00 99 TRP A O 1
ATOM 734 N N . ARG A 1 100 ? -0.721 8.802 -1.482 1.00 98.38 100 ARG A N 1
ATOM 735 C CA . ARG A 1 100 ? -1.446 8.922 -0.215 1.00 98.38 100 ARG A CA 1
ATOM 736 C C . ARG A 1 100 ? -2.925 8.633 -0.441 1.00 98.38 100 ARG A C 1
ATOM 738 O O . ARG A 1 100 ? -3.513 9.151 -1.386 1.00 98.38 100 ARG A O 1
ATOM 745 N N . ALA A 1 101 ? -3.534 7.889 0.473 1.00 98.31 101 ALA A N 1
ATOM 746 C CA . ALA A 1 101 ? -4.982 7.748 0.563 1.00 98.31 101 ALA A CA 1
ATOM 747 C C . ALA A 1 101 ? -5.439 7.840 2.019 1.00 98.31 101 ALA A C 1
ATOM 749 O O . ALA A 1 101 ? -4.773 7.328 2.919 1.00 98.31 101 ALA A O 1
ATOM 750 N N . THR A 1 102 ? -6.588 8.474 2.249 1.00 98.44 102 THR A N 1
ATOM 751 C CA . THR A 1 102 ? -7.162 8.639 3.586 1.00 98.44 102 THR A CA 1
ATOM 752 C C . THR A 1 102 ? -8.661 8.383 3.548 1.00 98.44 102 THR A C 1
ATOM 754 O O . THR A 1 102 ? -9.347 8.887 2.664 1.00 98.44 102 THR A O 1
ATOM 757 N N . ALA A 1 103 ? -9.177 7.632 4.519 1.00 98.25 103 ALA A N 1
ATOM 758 C CA . ALA A 1 103 ? -10.607 7.379 4.660 1.00 98.25 103 ALA A CA 1
ATOM 759 C C . ALA A 1 103 ? -11.010 7.227 6.132 1.00 98.25 103 ALA A C 1
ATOM 761 O O . ALA A 1 103 ? -10.245 6.713 6.951 1.00 98.25 103 ALA A O 1
ATOM 762 N N . SER A 1 104 ? -12.234 7.647 6.453 1.00 98.19 104 SER A N 1
ATOM 763 C CA . SER A 1 104 ? -12.908 7.277 7.700 1.00 98.19 104 SER A CA 1
ATOM 764 C C . SER A 1 104 ? -13.638 5.958 7.472 1.00 98.19 104 SER A C 1
ATOM 766 O O . SER A 1 104 ? -14.515 5.878 6.616 1.00 98.19 104 SER A O 1
ATOM 768 N N . LEU A 1 105 ? -13.249 4.916 8.199 1.00 97.94 105 LEU A N 1
ATOM 769 C CA . LEU A 1 105 ? -13.694 3.546 7.967 1.00 97.94 105 LEU A CA 1
ATOM 770 C C . LEU A 1 105 ? -14.399 3.002 9.217 1.00 97.94 105 LEU A C 1
ATOM 772 O O . LEU A 1 105 ? -13.896 3.199 10.327 1.00 97.94 105 LEU A O 1
ATOM 776 N N . PRO A 1 106 ? -15.538 2.298 9.079 1.00 97.00 106 PRO A N 1
ATOM 777 C CA . PRO A 1 106 ? -16.180 1.620 10.201 1.00 97.00 106 PRO A CA 1
ATOM 778 C C . PRO A 1 106 ? -15.360 0.405 10.667 1.00 97.00 106 PRO A C 1
ATOM 780 O O . PRO A 1 106 ? -14.364 0.019 10.052 1.00 97.00 106 PRO A O 1
ATOM 783 N N . ARG A 1 107 ? -15.794 -0.258 11.744 1.00 96.75 107 ARG A N 1
ATOM 784 C CA . ARG A 1 107 ? -15.286 -1.597 12.094 1.00 96.75 107 ARG A CA 1
ATOM 785 C C . ARG A 1 107 ? -15.493 -2.549 10.908 1.00 96.75 107 ARG A C 1
ATOM 787 O O . ARG A 1 107 ? -16.556 -2.539 10.299 1.00 96.75 107 ARG A O 1
ATOM 794 N N . GLY A 1 108 ? -14.517 -3.409 10.622 1.00 97.94 108 GLY A N 1
ATOM 795 C CA . GLY A 1 108 ? -14.642 -4.410 9.557 1.00 97.94 108 GLY A CA 1
ATOM 796 C C . GLY A 1 108 ? -13.379 -4.583 8.724 1.00 97.94 108 GLY A C 1
ATOM 797 O O . GLY A 1 108 ? -12.307 -4.118 9.105 1.00 97.94 108 GLY A O 1
ATOM 798 N N . ARG A 1 109 ? -13.504 -5.304 7.606 1.00 98.31 109 ARG A N 1
ATOM 799 C CA . ARG A 1 109 ? -12.420 -5.531 6.640 1.00 98.31 109 ARG A CA 1
ATOM 800 C C . ARG A 1 109 ? -12.417 -4.417 5.606 1.00 98.31 109 ARG A C 1
ATOM 802 O O . ARG A 1 109 ? -13.467 -4.098 5.062 1.00 98.31 109 ARG A O 1
ATOM 809 N N . HIS A 1 110 ? -11.234 -3.905 5.298 1.00 98.38 110 HIS A N 1
ATOM 810 C CA . HIS A 1 110 ? -11.045 -2.790 4.376 1.00 98.38 110 HIS A CA 1
ATOM 811 C C . HIS A 1 110 ? -9.838 -3.022 3.484 1.00 98.38 110 HIS A C 1
ATOM 813 O O . HIS A 1 110 ? -8.958 -3.830 3.802 1.00 98.38 110 HIS A O 1
ATOM 819 N N . ARG A 1 111 ? -9.798 -2.293 2.368 1.00 97.94 111 ARG A N 1
ATOM 820 C CA . ARG A 1 111 ? -8.626 -2.241 1.502 1.00 97.94 111 ARG A CA 1
ATOM 821 C C . ARG A 1 111 ? -8.401 -0.849 0.936 1.00 97.94 111 ARG A C 1
ATOM 823 O O . ARG A 1 111 ? -9.365 -0.168 0.594 1.00 97.94 111 ARG A O 1
ATOM 830 N N . PHE A 1 112 ? -7.138 -0.489 0.754 1.00 98.19 112 PHE A N 1
ATOM 831 C CA . PHE A 1 112 ? -6.745 0.584 -0.155 1.00 98.19 112 PHE A CA 1
ATOM 832 C C . PHE A 1 112 ? -6.117 -0.013 -1.408 1.00 98.19 112 PHE A C 1
ATOM 834 O O . PHE A 1 112 ? -5.361 -0.979 -1.327 1.00 98.19 112 PHE A O 1
ATOM 841 N N . LEU A 1 113 ? -6.432 0.569 -2.562 1.00 97.19 113 LEU A N 1
ATOM 842 C CA . LEU A 1 113 ? -5.820 0.208 -3.834 1.00 97.19 113 LEU A CA 1
ATOM 843 C C . LEU A 1 113 ? -4.803 1.274 -4.215 1.00 97.19 113 LEU A C 1
ATOM 845 O O . LEU A 1 113 ? -5.138 2.456 -4.276 1.00 97.19 113 LEU A O 1
ATOM 849 N N . TRP A 1 114 ? -3.587 0.837 -4.517 1.00 96.75 114 TRP A N 1
ATOM 850 C CA . TRP A 1 114 ? -2.559 1.680 -5.098 1.00 96.75 114 TRP A CA 1
ATOM 851 C C . TRP A 1 114 ? -2.217 1.169 -6.495 1.00 96.75 114 TRP A C 1
ATOM 853 O O . TRP A 1 114 ? -1.852 0.008 -6.680 1.00 96.75 114 TRP A O 1
ATOM 863 N N . ARG A 1 115 ? -2.367 2.052 -7.482 1.00 96.88 115 ARG A N 1
ATOM 864 C CA . ARG A 1 115 ? -1.919 1.875 -8.865 1.00 96.88 115 ARG A CA 1
ATOM 865 C C . ARG A 1 115 ? -0.795 2.877 -9.105 1.00 96.88 115 ARG A C 1
ATOM 867 O O . ARG A 1 115 ? -1.103 4.050 -9.320 1.00 96.88 115 ARG A O 1
ATOM 874 N N . PRO A 1 116 ? 0.481 2.483 -8.974 1.00 96.38 116 PRO A N 1
ATOM 875 C CA . PRO A 1 116 ? 1.576 3.409 -9.215 1.00 96.38 116 PRO A CA 1
ATOM 876 C C . PRO A 1 116 ? 1.522 3.907 -10.663 1.00 96.38 116 PRO A C 1
ATOM 878 O O . PRO A 1 116 ? 1.342 3.119 -11.592 1.00 96.38 116 PRO A O 1
ATOM 881 N N . ALA A 1 117 ? 1.663 5.218 -10.858 1.00 94.75 117 ALA A N 1
ATOM 882 C CA . ALA A 1 117 ? 1.776 5.784 -12.196 1.00 94.75 117 ALA A CA 1
ATOM 883 C C . ALA A 1 117 ? 3.069 5.296 -12.869 1.00 94.75 117 ALA A C 1
ATOM 885 O O . ALA A 1 117 ? 4.056 5.017 -12.191 1.00 94.75 117 ALA A O 1
ATOM 886 N N . ARG A 1 118 ? 3.101 5.261 -14.209 1.00 95.00 118 ARG A N 1
ATOM 887 C CA . ARG A 1 118 ? 4.311 4.893 -14.977 1.00 95.00 118 ARG A CA 1
ATOM 888 C C . ARG A 1 118 ? 5.500 5.834 -14.726 1.00 95.00 118 ARG A C 1
ATOM 890 O O . ARG A 1 118 ? 6.628 5.477 -15.031 1.00 95.00 118 ARG A O 1
ATOM 897 N N . THR A 1 119 ? 5.241 7.022 -14.182 1.00 95.19 119 THR A N 1
ATOM 898 C CA . THR A 1 119 ? 6.246 8.018 -13.793 1.00 95.19 119 THR A CA 1
ATOM 899 C C . THR A 1 119 ? 6.849 7.770 -12.410 1.00 95.19 119 THR A C 1
ATOM 901 O O . THR A 1 119 ? 7.855 8.391 -12.079 1.00 95.19 119 THR A O 1
ATOM 904 N N . VAL A 1 120 ? 6.258 6.888 -11.590 1.00 95.94 120 VAL A N 1
ATOM 905 C CA . VAL A 1 120 ? 6.852 6.487 -10.309 1.00 95.94 120 VAL A CA 1
ATOM 906 C C . VAL A 1 120 ? 8.136 5.711 -10.616 1.00 95.94 120 VAL A C 1
ATOM 908 O O . VAL A 1 120 ? 8.063 4.705 -11.326 1.00 95.94 120 VAL A O 1
ATOM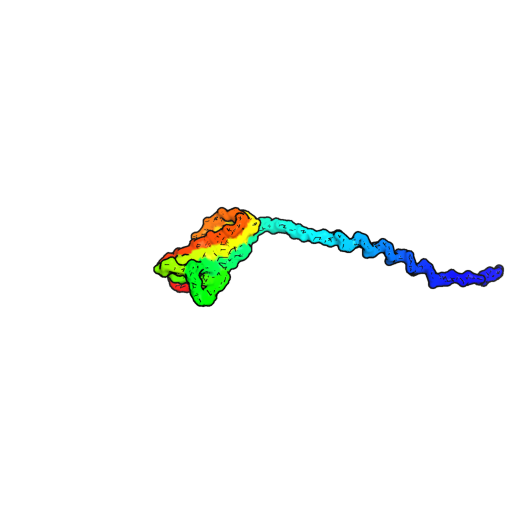 911 N N . PRO A 1 121 ? 9.306 6.151 -10.117 1.00 94.94 121 PRO A N 1
ATOM 912 C CA . PRO A 1 121 ? 10.562 5.476 -10.411 1.00 94.94 121 PRO A CA 1
ATOM 913 C C . PRO A 1 121 ? 10.542 3.997 -9.989 1.00 94.94 121 PRO A C 1
ATOM 915 O O . PRO A 1 121 ? 9.964 3.656 -8.959 1.00 94.94 121 PRO A O 1
ATOM 918 N N . PRO A 1 122 ? 11.218 3.092 -10.711 1.00 96.12 122 PRO A N 1
ATOM 919 C CA . PRO A 1 122 ? 11.426 1.733 -10.224 1.00 96.12 122 PRO A CA 1
ATOM 920 C C . PRO A 1 122 ? 12.166 1.745 -8.881 1.00 96.12 122 PRO A C 1
ATOM 922 O O . PRO A 1 122 ? 13.134 2.494 -8.712 1.00 96.12 122 PRO A O 1
ATOM 925 N N . GLY A 1 123 ? 11.725 0.926 -7.926 1.00 96.62 123 GLY A N 1
ATOM 926 C CA . GLY A 1 123 ? 12.328 0.848 -6.597 1.00 96.62 123 GLY A CA 1
ATOM 927 C C . GLY A 1 123 ? 11.444 0.150 -5.566 1.00 96.62 123 GLY A C 1
ATOM 928 O O . GLY A 1 123 ? 10.368 -0.357 -5.883 1.00 96.62 123 GLY A O 1
ATOM 929 N N . THR A 1 124 ? 11.913 0.149 -4.320 1.00 97.81 124 THR A N 1
ATOM 930 C CA . THR A 1 124 ? 11.173 -0.384 -3.174 1.00 97.81 124 THR A CA 1
ATOM 931 C C . THR A 1 124 ? 10.435 0.744 -2.467 1.00 97.81 124 THR A C 1
ATOM 933 O O . THR A 1 124 ? 10.993 1.808 -2.198 1.00 97.81 124 THR A O 1
ATOM 936 N N . TYR A 1 125 ? 9.173 0.488 -2.140 1.00 98.06 125 TYR A N 1
ATOM 937 C CA . TYR A 1 125 ? 8.306 1.442 -1.466 1.00 98.06 125 TYR A CA 1
ATOM 938 C C . TYR A 1 125 ? 7.743 0.824 -0.194 1.00 98.06 125 TYR A C 1
ATOM 940 O O . TYR A 1 125 ? 7.278 -0.316 -0.201 1.00 98.06 125 TYR A O 1
ATOM 948 N N . VAL A 1 126 ? 7.758 1.587 0.897 1.00 97.81 126 VAL A N 1
ATOM 949 C CA . VAL A 1 126 ? 7.097 1.197 2.146 1.00 97.81 126 VAL A CA 1
ATOM 950 C C . VAL A 1 126 ? 5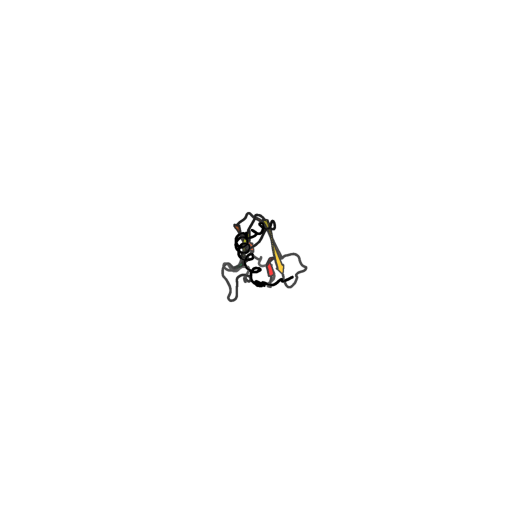.707 1.813 2.182 1.00 97.81 126 VAL A C 1
ATOM 952 O O . VAL A 1 126 ? 5.553 3.023 2.006 1.00 97.81 126 VAL A O 1
ATOM 955 N N . LEU A 1 127 ? 4.711 0.963 2.437 1.00 97.44 127 LEU A N 1
ATOM 956 C CA . LEU A 1 127 ? 3.342 1.362 2.740 1.00 97.44 127 LEU A CA 1
ATOM 957 C C . LEU A 1 127 ? 3.176 1.413 4.259 1.00 97.44 127 LEU A C 1
ATOM 959 O O . LEU A 1 127 ? 3.384 0.399 4.927 1.00 97.44 127 LEU A O 1
ATOM 963 N N . ARG A 1 128 ? 2.827 2.585 4.792 1.00 95.12 128 ARG A N 1
ATOM 964 C CA . ARG A 1 128 ? 2.607 2.812 6.228 1.00 95.12 128 ARG A CA 1
ATOM 965 C C . ARG A 1 128 ? 1.370 3.652 6.490 1.00 95.12 128 ARG A C 1
ATOM 967 O O . ARG A 1 128 ? 1.005 4.436 5.582 1.00 95.12 128 ARG A O 1
#

Mean predicted aligned error: 12.63 Å

Foldseek 3Di:
DDDDDDDDDDDPPDDPDPPDPPPPPPPPPPPPDPDPDKDKAQWAKEFQDADPPADRHGGDADCPDPRRQKMKTKIFIQAWDKDKKFKAFPVCNVDGGQDMDIDGDGGTIDIDMDGRHPPPDDGDIDID

Sequence (128 aa):
MEVPGSLTRSAALRLAAGAAFASGLLSGRARAAPSRVPELRRLSVHGSRPFAGDRRLLATVSPGSPDRDRVSVAFSLARPARVTVVAVDTRQPSKPPVWRATASLPRGRHRFLWRPARTVPPGTYVLR

Secondary structure (DSSP, 8-state):
--------S--SSSSSSSSSSSSSS----------SS--EEEEEEEESSPPTT-BTTB----TT-TTTS-EEEEEEESS-EEEEEEEEETT-TTSPPSEEEEEEE-SEEEEEEE---TTSPSS-EEE-